Protein AF-A0A1Q3PC39-F1 (afdb_monomer_lite)

Secondary structure (DSSP, 8-state):
-HHHHHHHHHHHHHHTSTTTTS---------HHHHHHHHHHHHHHHHHTTT-TTSHHHHHHHHHHHHHHHHHHHHHHHTT-HHHHHHHHHHTT-

Foldseek 3Di:
DVVLVVVLVVLLVVCPDPPNPDDDDDDDDDDPVVLLVVLVVLVVCLVCLVPDSPDSSVNNDDVVSVVSVVVSVVSCVVSVNVVVSVVVVVVVVD

Sequence (94 aa):
MENKVEINLLFETLLSSPGMNEEIKLDMKLTRKATLALAAGLQAGLTGAKEAPSSLLFFAGEAVATDLGEFIEKLLFKAGLTEVNQKLQQLSKT

Structure (mmCIF, N/CA/C/O backbone):
data_AF-A0A1Q3PC39-F1
#
_entry.id   AF-A0A1Q3PC39-F1
#
loop_
_atom_site.group_PDB
_atom_site.id
_atom_site.type_symbol
_atom_site.label_atom_id
_atom_site.label_alt_id
_atom_site.label_comp_id
_atom_site.label_asym_id
_atom_site.label_entity_id
_atom_site.label_seq_id
_atom_site.pdbx_PDB_ins_code
_atom_site.Cartn_x
_atom_site.Cartn_y
_atom_site.Cartn_z
_atom_site.occupancy
_atom_site.B_iso_or_equiv
_atom_site.auth_seq_id
_atom_site.auth_comp_id
_atom_site.auth_asym_id
_atom_site.auth_atom_id
_atom_site.pdbx_PDB_model_num
ATOM 1 N N . MET A 1 1 ? 25.457 14.840 -12.839 1.00 52.09 1 MET A N 1
ATOM 2 C CA . MET A 1 1 ? 24.169 14.813 -13.570 1.00 52.09 1 MET A CA 1
ATOM 3 C C . MET A 1 1 ? 24.004 13.534 -14.389 1.00 52.09 1 MET A C 1
ATOM 5 O O . MET A 1 1 ? 22.880 13.058 -14.430 1.00 52.09 1 MET A O 1
ATOM 9 N N . GLU A 1 2 ? 25.075 12.934 -14.933 1.00 53.62 2 GLU A N 1
ATOM 10 C CA . GLU A 1 2 ? 25.030 11.663 -15.698 1.00 53.62 2 GLU A CA 1
ATOM 11 C C . GLU A 1 2 ? 24.330 10.504 -14.962 1.00 53.62 2 GLU A C 1
ATOM 13 O O . GLU A 1 2 ? 23.433 9.880 -15.514 1.00 53.62 2 GLU A O 1
ATOM 18 N N . ASN A 1 3 ? 24.602 10.314 -13.669 1.00 72.38 3 ASN A N 1
ATOM 19 C CA . ASN A 1 3 ? 24.088 9.159 -12.919 1.00 72.38 3 ASN A CA 1
ATOM 20 C C . ASN A 1 3 ? 22.545 9.139 -12.744 1.00 72.38 3 ASN A C 1
ATOM 22 O O . ASN A 1 3 ? 21.931 8.082 -12.672 1.00 72.38 3 ASN A O 1
ATOM 26 N N . LYS A 1 4 ? 21.868 10.300 -12.698 1.00 71.75 4 LYS A N 1
ATOM 27 C CA . LYS A 1 4 ? 20.406 10.337 -12.460 1.00 71.75 4 LYS A CA 1
ATOM 28 C C . LYS A 1 4 ? 19.608 9.906 -13.695 1.00 71.75 4 LYS A C 1
ATOM 30 O O . LYS A 1 4 ? 18.581 9.254 -13.559 1.00 71.75 4 LYS A O 1
ATOM 35 N N . VAL A 1 5 ? 20.082 10.274 -14.885 1.00 77.62 5 VAL A N 1
ATOM 36 C CA . VAL A 1 5 ? 19.440 9.893 -16.152 1.00 77.62 5 VAL A CA 1
ATOM 37 C C . VAL A 1 5 ? 19.618 8.396 -16.403 1.00 77.62 5 VAL A C 1
ATOM 39 O O . VAL A 1 5 ? 18.655 7.725 -16.756 1.00 77.62 5 VAL A O 1
ATOM 42 N N . GLU A 1 6 ? 20.813 7.864 -16.140 1.00 83.88 6 GLU A N 1
ATOM 43 C CA . GLU A 1 6 ? 21.104 6.430 -16.260 1.00 83.88 6 GLU A CA 1
ATOM 44 C C . GLU A 1 6 ? 20.248 5.581 -15.312 1.00 83.88 6 GLU A C 1
ATOM 46 O O . GLU A 1 6 ? 19.681 4.573 -15.731 1.00 83.88 6 GLU A O 1
ATOM 51 N N . ILE A 1 7 ? 20.087 6.015 -14.056 1.00 83.00 7 ILE A N 1
ATOM 52 C CA . ILE A 1 7 ? 19.225 5.331 -13.082 1.00 83.00 7 ILE A CA 1
ATOM 53 C C . ILE A 1 7 ? 17.766 5.332 -13.545 1.00 83.00 7 ILE A C 1
ATOM 55 O O . ILE A 1 7 ? 17.121 4.286 -13.512 1.00 83.00 7 ILE A O 1
ATOM 59 N N . ASN A 1 8 ? 17.245 6.472 -14.007 1.00 82.12 8 ASN A N 1
ATOM 60 C CA . ASN A 1 8 ? 15.869 6.547 -14.497 1.00 82.12 8 ASN A CA 1
ATOM 61 C C . ASN A 1 8 ? 15.640 5.591 -15.676 1.00 82.12 8 ASN A C 1
ATOM 63 O O . ASN A 1 8 ? 14.690 4.813 -15.653 1.00 82.12 8 ASN A O 1
ATOM 67 N N . LEU A 1 9 ? 16.542 5.602 -16.662 1.00 85.69 9 LEU A N 1
ATOM 68 C CA . LEU A 1 9 ? 16.457 4.738 -17.840 1.00 85.69 9 LEU A CA 1
ATOM 69 C C . LEU A 1 9 ? 16.520 3.249 -17.469 1.00 85.69 9 LEU A C 1
ATOM 71 O O . LEU A 1 9 ? 15.811 2.431 -18.057 1.00 85.69 9 LEU A O 1
ATOM 75 N N . LEU A 1 10 ? 17.342 2.890 -16.479 1.00 88.62 10 LEU A N 1
ATOM 76 C CA . LEU A 1 10 ? 17.417 1.525 -15.963 1.00 88.62 10 LEU A CA 1
ATOM 77 C C . LEU A 1 10 ? 16.081 1.083 -15.352 1.00 88.62 10 LEU A C 1
ATOM 79 O O . LEU A 1 10 ? 15.587 0.008 -15.693 1.00 88.62 10 LEU A O 1
ATOM 83 N N . PHE A 1 11 ? 15.490 1.900 -14.475 1.00 88.19 11 PHE A N 1
ATOM 84 C CA . PHE A 1 11 ? 14.193 1.592 -13.868 1.00 88.19 11 PHE A CA 1
ATOM 85 C C . PHE A 1 11 ? 13.085 1.498 -14.916 1.00 88.19 11 PHE A C 1
ATOM 87 O O . PHE A 1 11 ? 12.338 0.523 -14.903 1.00 88.19 11 PHE A O 1
ATOM 94 N N . GLU A 1 12 ? 13.013 2.442 -15.855 1.00 83.94 12 GLU A N 1
ATOM 95 C CA . GLU A 1 12 ? 12.048 2.383 -16.957 1.00 83.94 12 GLU A CA 1
ATOM 96 C C . GLU A 1 12 ? 12.205 1.089 -17.761 1.00 83.94 12 GLU A C 1
ATOM 98 O O . GLU A 1 12 ? 11.227 0.381 -17.988 1.00 83.94 12 GLU A O 1
ATOM 103 N N . THR A 1 13 ? 13.435 0.717 -18.124 1.00 89.56 13 THR A N 1
ATOM 104 C CA . THR A 1 13 ? 13.702 -0.500 -18.905 1.00 89.56 13 THR A CA 1
ATOM 105 C C . THR A 1 13 ? 13.284 -1.765 -18.153 1.00 89.56 13 THR A C 1
ATOM 107 O O . THR A 1 13 ? 12.645 -2.643 -18.733 1.00 89.56 13 THR A O 1
ATOM 110 N N . LEU A 1 14 ? 13.608 -1.865 -16.858 1.00 89.88 14 LEU A N 1
ATOM 111 C CA . LEU A 1 14 ? 13.244 -3.019 -16.031 1.00 89.88 14 LEU A CA 1
ATOM 112 C C . LEU A 1 14 ? 11.726 -3.141 -15.863 1.00 89.88 14 LEU A C 1
ATOM 114 O O . LEU A 1 14 ? 11.181 -4.236 -15.998 1.00 89.88 14 LEU A O 1
ATOM 118 N N . LEU A 1 15 ? 11.036 -2.027 -15.614 1.00 89.50 15 LEU A N 1
ATOM 119 C CA . LEU A 1 15 ? 9.581 -2.001 -15.439 1.00 89.50 15 LEU A CA 1
ATOM 120 C C . LEU A 1 15 ? 8.812 -2.176 -16.756 1.00 89.50 15 LEU A C 1
ATOM 122 O O . LEU A 1 15 ? 7.647 -2.559 -16.731 1.00 89.50 15 LEU A O 1
ATOM 126 N N . SER A 1 16 ? 9.472 -1.975 -17.898 1.00 87.00 16 SER A N 1
ATOM 127 C CA . SER A 1 16 ? 8.927 -2.247 -19.236 1.00 87.00 16 SER A CA 1
ATOM 128 C C . SER A 1 16 ? 9.090 -3.705 -19.678 1.00 87.00 16 SER A C 1
ATOM 130 O O . SER A 1 16 ? 8.700 -4.057 -20.794 1.00 87.00 16 SER A O 1
ATOM 132 N N . SER A 1 17 ? 9.717 -4.556 -18.859 1.00 91.12 17 SER A N 1
ATOM 133 C CA . SER A 1 17 ? 9.957 -5.948 -19.234 1.00 91.12 17 SER A CA 1
ATOM 134 C C . SER A 1 17 ? 8.643 -6.744 -19.351 1.00 91.12 17 SER A C 1
ATOM 136 O O . SER A 1 17 ? 7.681 -6.479 -18.620 1.00 91.12 17 SER A O 1
ATOM 138 N N . PRO A 1 18 ? 8.561 -7.720 -20.278 1.00 89.38 18 PRO A N 1
ATOM 139 C CA . PRO A 1 18 ? 7.389 -8.583 -20.391 1.00 89.38 18 PRO A CA 1
ATOM 140 C C . PRO A 1 18 ? 7.077 -9.268 -19.056 1.00 89.38 18 PRO A C 1
ATOM 142 O O . PRO A 1 18 ? 7.985 -9.742 -18.377 1.00 89.38 18 PRO A O 1
ATOM 145 N N . GLY A 1 19 ? 5.798 -9.325 -18.689 1.00 88.62 19 GLY A N 1
ATOM 146 C CA . GLY A 1 19 ? 5.339 -9.908 -17.425 1.00 88.62 19 GLY A CA 1
ATOM 147 C C . GLY A 1 19 ? 5.119 -8.903 -16.290 1.00 88.62 19 GLY A C 1
ATOM 148 O O . GLY A 1 19 ? 4.365 -9.190 -15.369 1.00 88.62 19 GLY A O 1
ATOM 149 N N . MET A 1 20 ? 5.681 -7.690 -16.364 1.00 90.12 20 MET A N 1
ATOM 150 C CA . MET A 1 20 ? 5.533 -6.689 -15.292 1.00 90.12 20 MET A CA 1
ATOM 151 C C . MET A 1 20 ? 4.107 -6.147 -15.118 1.00 90.12 20 MET A C 1
ATOM 153 O O . MET A 1 20 ? 3.774 -5.652 -14.045 1.00 90.12 20 MET A O 1
ATOM 157 N N . ASN A 1 21 ? 3.267 -6.272 -16.149 1.00 86.56 21 ASN A N 1
ATOM 158 C CA . ASN A 1 21 ? 1.852 -5.887 -16.125 1.00 86.56 21 ASN A CA 1
ATOM 159 C C . ASN A 1 21 ? 0.908 -7.088 -15.936 1.00 86.56 21 ASN A C 1
ATOM 161 O O . ASN A 1 21 ? -0.302 -6.948 -16.096 1.00 86.56 21 ASN A O 1
ATOM 165 N N . GLU A 1 22 ? 1.437 -8.284 -15.667 1.00 91.69 22 GLU A N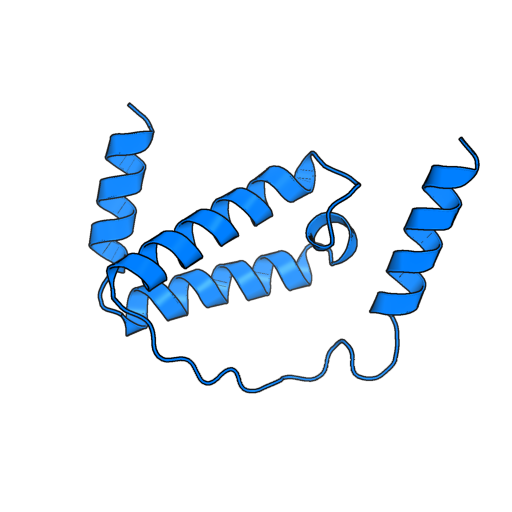 1
ATOM 166 C CA . GLU A 1 22 ? 0.603 -9.459 -15.415 1.00 91.69 22 GLU A CA 1
ATOM 167 C C . GLU A 1 22 ? 0.001 -9.406 -14.008 1.00 91.69 22 GLU A C 1
ATOM 169 O O . GLU A 1 22 ? 0.671 -9.094 -13.021 1.00 91.69 22 GLU A O 1
ATOM 174 N N . GLU A 1 23 ? -1.284 -9.743 -13.901 1.00 89.94 23 GLU A N 1
ATOM 175 C CA . GLU A 1 23 ? -1.953 -9.825 -12.608 1.00 89.94 23 GLU A CA 1
ATOM 176 C C . GLU A 1 23 ? -1.436 -11.022 -11.802 1.00 89.94 23 GLU A C 1
ATOM 178 O O . GLU A 1 23 ? -1.447 -12.167 -12.261 1.00 89.94 23 GLU A O 1
ATOM 183 N N . ILE A 1 24 ? -1.057 -10.772 -10.548 1.00 92.00 24 ILE A N 1
ATOM 184 C CA . ILE A 1 24 ? -0.685 -11.819 -9.595 1.00 92.00 24 ILE A CA 1
ATOM 185 C C . ILE A 1 24 ? -1.696 -11.909 -8.453 1.00 92.00 24 ILE A C 1
ATOM 187 O O . ILE A 1 24 ? -2.254 -10.915 -7.985 1.00 92.00 24 ILE A O 1
ATOM 191 N N . LYS A 1 25 ? -1.905 -13.124 -7.939 1.00 90.44 25 LYS A N 1
ATOM 192 C CA . LYS A 1 25 ? -2.734 -13.340 -6.751 1.00 90.44 25 LYS A CA 1
ATOM 193 C C . LYS A 1 25 ? -1.908 -13.137 -5.482 1.00 90.44 25 LYS A C 1
ATOM 195 O O . LYS A 1 25 ? -0.977 -13.893 -5.220 1.00 90.44 25 LYS A O 1
ATOM 200 N N . LEU A 1 26 ? -2.322 -12.189 -4.645 1.00 88.25 26 LEU A N 1
ATOM 201 C CA . LEU A 1 26 ? -1.786 -12.005 -3.294 1.00 88.25 26 LEU A CA 1
ATOM 202 C C . LEU A 1 26 ? -2.685 -12.716 -2.269 1.00 88.25 26 LEU A C 1
ATOM 204 O O . LEU A 1 26 ? -3.829 -12.312 -2.061 1.00 88.25 26 LEU A O 1
ATOM 208 N N . ASP A 1 27 ? -2.179 -13.774 -1.627 1.00 90.75 27 ASP A N 1
ATOM 209 C CA . ASP A 1 27 ? -2.844 -14.449 -0.501 1.00 90.75 27 ASP A CA 1
ATOM 210 C C . ASP A 1 27 ? -2.162 -14.061 0.818 1.00 90.75 27 ASP A C 1
ATOM 212 O O . ASP A 1 27 ? -0.958 -14.253 0.988 1.00 90.75 27 ASP A O 1
ATOM 216 N N . MET A 1 28 ? -2.913 -13.459 1.744 1.00 86.44 28 MET A N 1
ATOM 217 C CA . MET A 1 28 ? -2.359 -12.845 2.953 1.00 86.44 28 MET A CA 1
ATOM 218 C C . MET A 1 28 ? -3.252 -13.083 4.173 1.00 86.44 28 MET A C 1
ATOM 220 O O . MET A 1 28 ? -4.471 -12.926 4.115 1.00 86.44 28 MET A O 1
ATOM 224 N N . LYS A 1 29 ? -2.627 -13.368 5.323 1.00 93.00 29 LYS A N 1
ATOM 225 C CA . LYS A 1 29 ? -3.278 -13.408 6.642 1.00 93.00 29 LYS A CA 1
ATOM 226 C C . LYS A 1 29 ? -2.605 -12.402 7.567 1.00 93.00 29 LYS A C 1
ATOM 228 O O . LYS A 1 29 ? -1.465 -12.599 7.973 1.00 93.00 29 LYS A O 1
ATOM 233 N N . LEU A 1 30 ? -3.315 -11.329 7.904 1.00 93.56 30 LEU A N 1
ATOM 234 C CA . LEU A 1 30 ? -2.824 -10.256 8.768 1.00 93.56 30 LEU A CA 1
ATOM 235 C C . LEU A 1 30 ? -3.819 -9.969 9.893 1.00 93.56 30 LEU A C 1
ATOM 237 O O . LEU A 1 30 ? -5.021 -10.193 9.763 1.00 93.56 30 LEU A O 1
ATOM 241 N N . THR A 1 31 ? -3.313 -9.443 11.008 1.00 96.56 31 THR A N 1
ATOM 242 C CA . THR A 1 31 ? -4.169 -8.909 12.077 1.00 96.56 31 THR A CA 1
ATOM 243 C C . THR A 1 31 ? -4.759 -7.561 11.659 1.00 96.56 31 THR A C 1
ATOM 245 O O . THR A 1 31 ? -4.127 -6.824 10.906 1.00 96.56 31 THR A O 1
ATOM 248 N N . ARG A 1 32 ? -5.911 -7.166 12.226 1.00 96.06 32 ARG A N 1
ATOM 249 C CA . ARG A 1 32 ? -6.539 -5.849 11.964 1.00 96.06 32 ARG A CA 1
ATOM 250 C C . ARG A 1 32 ? -5.560 -4.678 12.144 1.00 96.06 32 ARG A C 1
ATOM 252 O O . ARG A 1 32 ? -5.575 -3.734 11.362 1.00 96.06 32 ARG A O 1
ATOM 259 N N . LYS A 1 33 ? -4.684 -4.758 13.154 1.00 96.44 33 LYS A N 1
ATOM 260 C CA . LYS A 1 33 ? -3.648 -3.749 13.426 1.00 96.44 33 LYS A CA 1
ATOM 261 C C . LYS A 1 33 ? -2.610 -3.688 12.303 1.00 96.44 33 LYS A C 1
ATOM 263 O O . LYS A 1 33 ? -2.291 -2.601 11.838 1.00 96.44 33 LYS A O 1
ATOM 268 N N . ALA A 1 34 ? -2.112 -4.843 11.861 1.00 96.25 34 ALA A N 1
ATOM 269 C CA . ALA A 1 34 ? -1.157 -4.916 10.759 1.00 96.25 34 ALA A CA 1
ATOM 270 C C . ALA A 1 34 ? -1.780 -4.437 9.438 1.00 96.25 34 ALA A C 1
ATOM 272 O O . ALA A 1 34 ? -1.135 -3.707 8.697 1.00 96.25 34 ALA A O 1
ATOM 273 N N . THR A 1 35 ? -3.048 -4.770 9.178 1.00 96.25 35 THR A N 1
ATOM 274 C CA . THR A 1 35 ? -3.789 -4.288 8.005 1.00 96.25 35 THR A CA 1
ATOM 275 C C . THR A 1 35 ? -3.920 -2.763 7.991 1.00 96.25 35 THR A C 1
ATOM 277 O O . THR A 1 35 ? -3.668 -2.147 6.960 1.00 96.25 35 THR A O 1
ATOM 280 N N . LEU A 1 36 ? -4.263 -2.143 9.129 1.00 95.50 36 LEU A N 1
ATOM 281 C CA . LEU A 1 36 ? -4.306 -0.679 9.252 1.00 95.50 36 LEU A CA 1
ATOM 282 C C . LEU A 1 36 ? -2.932 -0.044 9.019 1.00 95.50 36 LEU A C 1
ATOM 284 O O . LEU A 1 36 ? -2.825 0.922 8.270 1.00 95.50 36 LEU A O 1
ATOM 288 N N . ALA A 1 37 ? -1.883 -0.592 9.635 1.00 95.25 37 ALA A N 1
ATOM 289 C CA . ALA A 1 37 ? -0.526 -0.080 9.468 1.00 95.25 37 ALA A CA 1
ATOM 290 C C . ALA A 1 37 ? -0.037 -0.199 8.014 1.00 95.25 37 ALA A C 1
ATOM 292 O O . ALA A 1 37 ? 0.580 0.730 7.501 1.00 95.25 37 ALA A O 1
ATOM 293 N N . LEU A 1 38 ? -0.356 -1.307 7.335 1.00 95.50 38 LEU A N 1
ATOM 294 C CA . LEU A 1 38 ? -0.039 -1.514 5.922 1.00 95.50 38 LEU A CA 1
ATOM 295 C C . LEU A 1 38 ? -0.742 -0.483 5.033 1.00 95.50 38 LEU A C 1
ATOM 297 O O . LEU A 1 38 ? -0.095 0.137 4.195 1.00 95.50 38 LEU A O 1
ATOM 301 N N . ALA A 1 39 ? -2.044 -0.272 5.245 1.00 94.94 39 ALA A N 1
ATOM 302 C CA . ALA A 1 39 ? -2.812 0.736 4.520 1.00 94.94 39 ALA A CA 1
ATOM 303 C C . ALA A 1 39 ? -2.216 2.142 4.706 1.00 94.94 39 ALA A C 1
ATOM 305 O O . ALA A 1 39 ? -1.970 2.835 3.721 1.00 94.94 39 ALA A O 1
ATOM 306 N N . ALA A 1 40 ? -1.918 2.534 5.948 1.00 93.44 40 ALA A N 1
ATOM 307 C CA . ALA A 1 40 ? -1.328 3.836 6.254 1.00 93.44 40 ALA A CA 1
ATOM 308 C C . ALA A 1 40 ? 0.076 4.005 5.645 1.00 93.44 40 ALA A C 1
ATOM 310 O O . ALA A 1 40 ? 0.378 5.051 5.074 1.00 93.44 40 ALA A O 1
ATOM 311 N N . GLY A 1 41 ? 0.922 2.973 5.726 1.00 92.38 41 GLY A N 1
ATOM 312 C CA . GLY A 1 41 ? 2.266 2.985 5.147 1.00 92.38 41 GLY A CA 1
ATOM 313 C C . GLY A 1 41 ? 2.251 3.101 3.623 1.00 92.38 41 GLY A C 1
ATOM 314 O O . GLY A 1 41 ? 2.998 3.902 3.066 1.00 92.38 41 GLY A O 1
ATOM 315 N N . LEU A 1 42 ? 1.363 2.364 2.950 1.00 92.25 42 LEU A N 1
ATOM 316 C CA . LEU A 1 42 ? 1.184 2.470 1.501 1.00 92.25 42 LEU A CA 1
ATOM 317 C C . LEU A 1 42 ? 0.656 3.853 1.100 1.00 92.25 42 LEU A C 1
ATOM 319 O O . LEU A 1 42 ? 1.206 4.457 0.188 1.00 92.25 42 LEU A O 1
ATOM 323 N N . GLN A 1 43 ? -0.339 4.399 1.806 1.00 91.62 43 GLN A N 1
ATOM 324 C CA . GLN A 1 43 ? -0.851 5.753 1.543 1.00 91.62 43 GLN A CA 1
ATOM 325 C C . GLN A 1 43 ? 0.243 6.822 1.686 1.00 91.62 43 GLN A C 1
ATOM 327 O O . GLN A 1 43 ? 0.375 7.698 0.827 1.00 91.62 43 GLN A O 1
ATOM 332 N N . ALA A 1 44 ? 1.050 6.741 2.748 1.00 89.31 44 ALA A N 1
ATOM 333 C CA . ALA A 1 44 ? 2.177 7.645 2.961 1.00 89.31 44 ALA A CA 1
ATOM 334 C C . ALA A 1 44 ? 3.243 7.493 1.865 1.00 89.31 44 ALA A C 1
ATOM 336 O O . ALA A 1 44 ? 3.715 8.495 1.331 1.00 89.31 44 ALA A O 1
ATOM 337 N N . GLY A 1 45 ? 3.571 6.255 1.483 1.00 89.12 45 GLY A N 1
ATOM 338 C CA . GLY A 1 45 ? 4.498 5.957 0.392 1.00 89.12 45 GLY A CA 1
ATOM 339 C C . GLY A 1 45 ? 4.031 6.521 -0.949 1.00 89.12 45 GLY A C 1
ATOM 340 O O . GLY A 1 45 ? 4.808 7.185 -1.625 1.00 89.12 45 GLY A O 1
ATOM 341 N N . LEU A 1 46 ? 2.757 6.333 -1.303 1.00 89.19 46 LEU A N 1
ATOM 342 C CA . LEU A 1 46 ? 2.159 6.886 -2.525 1.00 89.19 46 LEU A CA 1
ATOM 343 C C . LEU A 1 46 ? 2.177 8.419 -2.539 1.00 89.19 46 LEU A C 1
ATOM 345 O O . LEU A 1 46 ? 2.429 9.029 -3.575 1.00 89.19 46 LEU A O 1
ATOM 349 N N . THR A 1 47 ? 1.939 9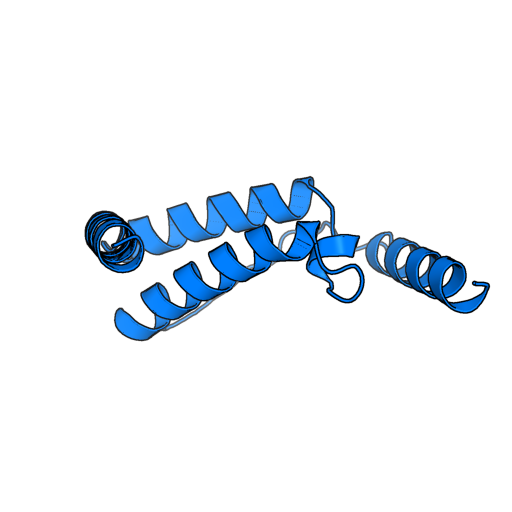.048 -1.387 1.00 86.56 47 THR A N 1
ATOM 350 C CA . THR A 1 47 ? 1.983 10.511 -1.263 1.00 86.56 47 THR A CA 1
ATOM 351 C C . THR A 1 47 ? 3.416 11.030 -1.412 1.00 86.56 47 THR A C 1
ATOM 353 O O . THR A 1 47 ? 3.659 11.949 -2.191 1.00 86.56 47 THR A O 1
ATOM 356 N N . GLY A 1 48 ? 4.376 10.408 -0.719 1.00 83.19 48 GLY A N 1
ATOM 357 C CA . GLY A 1 48 ? 5.788 10.802 -0.739 1.00 83.19 48 GLY A CA 1
ATOM 358 C C . GLY A 1 48 ? 6.532 10.436 -2.027 1.00 83.19 48 GLY A C 1
ATOM 359 O O . GLY A 1 48 ? 7.538 11.065 -2.352 1.00 83.19 48 GLY A O 1
ATOM 360 N N . ALA A 1 49 ? 6.031 9.471 -2.804 1.00 79.75 49 ALA A N 1
ATOM 361 C CA . ALA A 1 49 ? 6.610 9.084 -4.089 1.00 79.75 49 ALA A CA 1
ATOM 362 C C . ALA A 1 49 ? 6.701 10.260 -5.070 1.00 79.75 49 ALA A C 1
ATOM 364 O O . ALA A 1 49 ? 7.623 10.298 -5.873 1.00 79.75 49 ALA A O 1
ATOM 365 N N . LYS A 1 50 ? 5.810 11.255 -4.965 1.00 68.94 50 LYS A N 1
ATOM 366 C CA . LYS A 1 50 ? 5.840 12.471 -5.797 1.00 68.94 50 LYS A CA 1
ATOM 367 C C . LYS A 1 50 ? 7.060 13.360 -5.538 1.00 68.94 50 LYS A C 1
ATOM 369 O O . LYS A 1 50 ? 7.433 14.149 -6.400 1.00 68.94 50 LYS A O 1
ATOM 374 N N . GLU A 1 51 ? 7.680 13.234 -4.368 1.00 67.75 51 GLU A N 1
ATOM 375 C CA . GLU A 1 51 ? 8.746 14.123 -3.895 1.00 67.75 51 GLU A CA 1
ATOM 376 C C . GLU A 1 51 ? 10.124 13.436 -3.872 1.00 67.75 51 GLU A C 1
ATOM 378 O O . GLU A 1 51 ? 11.154 14.113 -3.863 1.00 67.75 51 GLU A O 1
ATOM 383 N N . ALA A 1 52 ? 10.165 12.097 -3.908 1.00 67.12 52 ALA A N 1
ATOM 384 C CA . ALA A 1 52 ? 11.381 11.302 -3.741 1.00 67.12 52 ALA A CA 1
ATOM 385 C C . ALA A 1 52 ? 11.711 10.436 -4.981 1.00 67.12 52 ALA A C 1
ATOM 387 O O . ALA A 1 52 ? 11.245 9.294 -5.082 1.00 67.12 52 ALA A O 1
ATOM 388 N N . PRO A 1 53 ? 12.598 10.910 -5.883 1.00 62.81 53 PRO A N 1
ATOM 389 C CA . PRO A 1 53 ? 12.983 10.198 -7.107 1.00 62.81 53 PRO A CA 1
ATOM 390 C C . PRO A 1 53 ? 13.813 8.918 -6.897 1.00 62.81 53 PRO A C 1
ATOM 392 O O . PRO A 1 53 ? 14.289 8.336 -7.862 1.00 62.81 53 PRO A O 1
ATOM 395 N N . SER A 1 54 ? 14.030 8.480 -5.655 1.00 64.00 54 SER A N 1
ATOM 396 C CA . SER A 1 54 ? 14.767 7.253 -5.316 1.00 64.00 54 SER A CA 1
ATOM 397 C C . SER A 1 54 ? 13.867 6.072 -4.936 1.00 64.00 54 SER A C 1
ATOM 399 O O . SER A 1 54 ? 14.378 5.014 -4.573 1.00 64.00 54 SER A O 1
ATOM 401 N N . SER A 1 55 ? 12.540 6.227 -4.990 1.00 75.62 55 SER A N 1
ATOM 402 C CA . SER A 1 55 ? 11.598 5.154 -4.651 1.00 75.62 55 SER A CA 1
ATOM 403 C C . SER A 1 55 ? 11.090 4.429 -5.898 1.00 75.62 55 SER A C 1
ATOM 405 O O . SER A 1 55 ? 10.837 5.052 -6.923 1.00 75.62 55 SER A O 1
ATOM 407 N N . LEU A 1 56 ? 10.865 3.114 -5.806 1.00 84.25 56 LEU A N 1
ATOM 408 C CA . LEU A 1 56 ? 10.227 2.342 -6.883 1.00 84.25 56 LEU A CA 1
ATOM 409 C C . LEU A 1 56 ? 8.867 2.936 -7.287 1.00 84.25 56 LEU A C 1
ATOM 411 O O . LEU A 1 56 ? 8.526 2.945 -8.462 1.00 84.25 56 LEU A O 1
ATOM 415 N N . LEU A 1 57 ? 8.118 3.476 -6.320 1.00 84.50 57 LEU A N 1
ATOM 416 C CA . LEU A 1 57 ? 6.825 4.121 -6.557 1.00 84.50 57 LEU A CA 1
ATOM 417 C C . LEU A 1 57 ? 6.931 5.361 -7.457 1.00 84.50 57 LEU A C 1
ATOM 419 O O . LEU A 1 57 ? 6.000 5.632 -8.205 1.00 84.50 57 LEU A O 1
ATOM 423 N N . PHE A 1 58 ? 8.052 6.089 -7.416 1.00 84.19 58 PHE A N 1
ATOM 424 C CA . PHE A 1 58 ? 8.301 7.203 -8.335 1.00 84.19 58 PHE A CA 1
ATOM 425 C C . PHE A 1 58 ? 8.429 6.712 -9.784 1.00 84.19 58 PHE A C 1
ATOM 427 O O . PHE A 1 58 ? 7.885 7.330 -10.694 1.00 84.19 58 PHE A O 1
ATOM 434 N N . PHE A 1 59 ? 9.105 5.578 -9.992 1.00 85.19 59 PHE A N 1
ATOM 435 C CA . PHE A 1 59 ? 9.323 4.991 -11.319 1.00 85.19 59 PHE A CA 1
ATOM 436 C C . PHE A 1 59 ? 8.133 4.187 -11.848 1.00 85.19 59 PHE A C 1
ATOM 438 O O . PHE A 1 59 ? 7.966 4.071 -13.056 1.00 85.19 59 PHE A O 1
ATOM 445 N N . ALA A 1 60 ? 7.303 3.638 -10.961 1.00 84.19 60 ALA A N 1
ATOM 446 C CA . ALA A 1 60 ? 6.146 2.820 -11.323 1.00 84.19 60 ALA A CA 1
ATOM 447 C C . ALA A 1 60 ? 5.016 3.619 -12.002 1.00 84.19 60 ALA A C 1
ATOM 449 O O . ALA A 1 60 ? 4.150 3.040 -12.656 1.00 84.19 60 ALA A O 1
ATOM 450 N N . GLY A 1 61 ? 5.030 4.947 -11.868 1.00 84.25 61 GLY A N 1
ATOM 451 C CA . GLY A 1 61 ? 4.076 5.833 -12.524 1.00 84.25 61 GLY A CA 1
ATOM 452 C C . GLY A 1 61 ? 2.685 5.860 -11.882 1.00 84.25 61 GLY A C 1
ATOM 453 O O . GLY A 1 61 ? 2.399 5.227 -10.865 1.00 84.25 61 GLY A O 1
ATOM 454 N N . GLU A 1 62 ? 1.802 6.653 -12.487 1.00 85.31 62 GLU A N 1
ATOM 455 C CA . GLU A 1 62 ? 0.485 6.984 -11.928 1.00 85.31 62 GLU A CA 1
ATOM 456 C C . GLU A 1 62 ? -0.522 5.826 -11.993 1.00 85.31 62 GLU A C 1
ATOM 458 O O . GLU A 1 62 ? -1.368 5.700 -11.106 1.00 85.31 62 GLU A O 1
ATOM 463 N N . ALA A 1 63 ? -0.406 4.947 -12.993 1.00 87.31 63 ALA A N 1
ATOM 464 C CA . ALA A 1 63 ? -1.257 3.763 -13.114 1.00 87.31 63 ALA A CA 1
ATOM 465 C C . ALA A 1 63 ? -1.089 2.840 -11.897 1.00 87.31 63 ALA A C 1
ATOM 467 O O . ALA A 1 63 ? -2.056 2.561 -11.193 1.00 87.31 63 ALA A O 1
ATOM 468 N N . VAL A 1 64 ? 0.157 2.493 -11.557 1.00 89.38 64 VAL A N 1
ATOM 469 C CA . VAL A 1 64 ? 0.458 1.664 -10.380 1.00 89.38 64 VAL A CA 1
ATOM 470 C C . VAL A 1 64 ? 0.038 2.364 -9.087 1.00 89.38 64 VAL A C 1
ATOM 472 O O . VAL A 1 64 ? -0.472 1.722 -8.170 1.00 89.38 64 VAL A O 1
ATOM 475 N N . ALA A 1 65 ? 0.208 3.686 -8.993 1.00 90.00 65 ALA A N 1
ATOM 476 C CA . ALA A 1 65 ? -0.255 4.442 -7.830 1.00 90.00 65 ALA A CA 1
ATOM 477 C C . ALA A 1 65 ? -1.783 4.372 -7.655 1.00 90.00 65 ALA A C 1
ATOM 479 O O . ALA A 1 65 ? -2.267 4.251 -6.527 1.00 90.00 65 ALA A O 1
ATOM 480 N N . THR A 1 66 ? -2.526 4.412 -8.762 1.00 91.69 66 THR A N 1
ATOM 481 C CA . THR A 1 66 ? -3.987 4.268 -8.787 1.00 91.69 66 THR A CA 1
ATOM 482 C C . THR A 1 66 ? -4.399 2.862 -8.354 1.00 91.69 66 THR A C 1
ATOM 484 O O . THR A 1 66 ? -5.197 2.725 -7.426 1.00 91.69 66 THR A O 1
ATOM 487 N N . ASP A 1 67 ? -3.778 1.825 -8.922 1.00 92.50 67 ASP A N 1
ATOM 488 C CA . ASP A 1 67 ? -4.056 0.423 -8.585 1.00 92.50 67 ASP A CA 1
ATOM 489 C C . ASP A 1 67 ? -3.792 0.126 -7.102 1.00 92.50 67 ASP A C 1
ATOM 491 O O . ASP A 1 67 ? -4.594 -0.519 -6.418 1.00 92.50 67 ASP A O 1
ATOM 495 N N . LEU A 1 68 ? -2.682 0.642 -6.563 1.00 93.56 68 LEU A N 1
ATOM 496 C CA . LEU A 1 68 ? -2.352 0.524 -5.144 1.00 93.56 68 LEU A CA 1
ATOM 497 C C . LEU A 1 68 ? -3.331 1.311 -4.261 1.00 93.56 68 LEU A C 1
ATOM 499 O O . LEU A 1 68 ? -3.678 0.842 -3.175 1.00 93.56 68 LEU A O 1
ATOM 503 N N . GLY A 1 69 ? -3.811 2.470 -4.718 1.00 94.38 69 GLY A N 1
ATOM 504 C CA . GLY A 1 69 ? -4.869 3.230 -4.053 1.00 94.38 69 GLY A CA 1
ATOM 505 C C . GLY A 1 69 ? -6.162 2.421 -3.924 1.00 94.38 69 GLY A C 1
ATOM 506 O O . GLY A 1 69 ? -6.672 2.240 -2.814 1.00 94.38 69 GLY A O 1
ATOM 507 N N . GLU A 1 70 ? -6.638 1.840 -5.026 1.00 95.38 70 GLU A N 1
ATOM 508 C CA . GLU A 1 70 ? -7.809 0.959 -5.015 1.00 95.38 70 GLU A CA 1
ATOM 509 C C . GLU A 1 70 ? -7.600 -0.283 -4.143 1.00 95.38 70 GLU A C 1
ATOM 511 O O . GLU A 1 70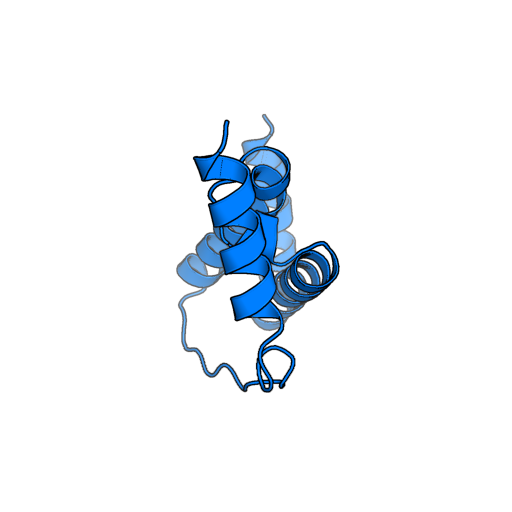 ? -8.519 -0.742 -3.455 1.00 95.38 70 GLU A O 1
ATOM 516 N N . PHE A 1 71 ? -6.394 -0.857 -4.161 1.00 95.00 71 PHE A N 1
ATOM 517 C CA . PHE A 1 71 ? -6.052 -1.997 -3.319 1.00 95.00 71 PHE A CA 1
ATOM 518 C C . PHE A 1 71 ? -6.196 -1.656 -1.833 1.00 95.00 71 PHE A C 1
ATOM 520 O O . PHE A 1 71 ? -6.764 -2.450 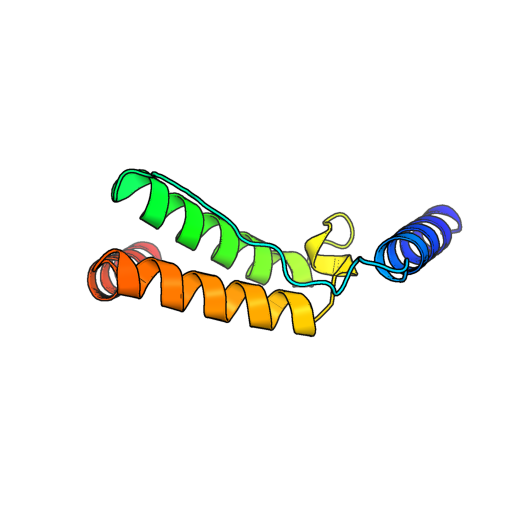-1.082 1.00 95.00 71 PHE A O 1
ATOM 527 N N . ILE A 1 72 ? -5.743 -0.474 -1.404 1.00 95.69 72 ILE A N 1
ATOM 528 C CA . ILE A 1 72 ? -5.875 -0.016 -0.015 1.00 95.69 72 ILE A CA 1
ATOM 529 C C . ILE A 1 72 ? -7.350 0.106 0.383 1.00 95.69 72 ILE A C 1
ATOM 531 O O . ILE A 1 72 ? -7.735 -0.362 1.459 1.00 95.69 72 ILE A O 1
ATOM 535 N N . GLU A 1 73 ? -8.193 0.676 -0.479 1.00 96.31 73 GLU A N 1
ATOM 536 C CA . GLU A 1 73 ? -9.635 0.779 -0.226 1.00 96.31 73 GLU A CA 1
ATOM 537 C C . GLU A 1 73 ? -10.289 -0.602 -0.100 1.00 96.31 73 GLU A C 1
ATOM 539 O O . GLU A 1 73 ? -10.987 -0.878 0.882 1.00 96.31 73 GLU A O 1
ATOM 544 N N . LYS A 1 74 ? -9.999 -1.511 -1.041 1.00 94.88 74 LYS A N 1
ATOM 545 C CA . LYS A 1 74 ? -10.487 -2.900 -1.027 1.00 94.88 74 LYS A CA 1
ATOM 546 C C . LYS A 1 74 ? -10.013 -3.646 0.225 1.00 94.88 74 LYS A C 1
ATOM 548 O O . LYS A 1 74 ? -10.792 -4.390 0.826 1.00 94.88 74 LYS A O 1
ATOM 553 N N . LEU A 1 75 ? -8.760 -3.449 0.638 1.00 94.94 75 LEU A N 1
ATOM 554 C CA . LEU A 1 75 ? -8.162 -4.056 1.828 1.00 94.94 75 LEU A CA 1
ATOM 555 C C . LEU A 1 75 ? -8.877 -3.598 3.107 1.00 94.94 75 LEU A C 1
ATOM 557 O O . LEU A 1 75 ? -9.276 -4.431 3.925 1.00 94.94 75 LEU A O 1
ATOM 561 N N . LEU A 1 76 ? -9.073 -2.287 3.271 1.00 96.44 76 LEU A N 1
ATOM 562 C CA . LEU A 1 76 ? -9.756 -1.708 4.431 1.00 96.44 76 LEU A CA 1
ATOM 563 C C . LEU A 1 76 ? -11.232 -2.111 4.486 1.00 96.44 76 LEU A C 1
ATOM 565 O O . LEU A 1 76 ? -11.729 -2.448 5.565 1.00 96.44 76 LEU A O 1
ATOM 569 N N . PHE A 1 77 ? -11.910 -2.134 3.335 1.00 96.25 77 PHE A N 1
ATOM 570 C CA . PHE A 1 77 ? -13.300 -2.566 3.228 1.00 96.25 77 PHE A CA 1
ATOM 571 C C . PHE A 1 77 ? -13.463 -4.034 3.635 1.00 96.25 77 PHE A C 1
ATOM 573 O O . PHE A 1 77 ? -14.251 -4.338 4.530 1.00 96.25 77 PHE A O 1
ATOM 580 N N . LYS A 1 78 ? -12.657 -4.944 3.066 1.00 93.50 78 LYS A N 1
ATOM 581 C CA . LYS A 1 78 ? -12.696 -6.381 3.399 1.00 93.50 78 LYS A CA 1
ATOM 582 C C . LYS A 1 78 ? -12.379 -6.662 4.866 1.00 93.50 78 LYS A C 1
ATOM 584 O O . LYS A 1 78 ? -12.921 -7.600 5.443 1.00 93.50 78 LYS A O 1
ATOM 589 N N . ALA A 1 79 ? -11.516 -5.857 5.478 1.00 94.00 79 ALA A N 1
ATOM 590 C CA . ALA A 1 79 ? -11.186 -5.986 6.891 1.00 94.00 79 ALA A CA 1
ATOM 591 C C . ALA A 1 79 ? -12.215 -5.319 7.829 1.00 94.00 79 ALA A C 1
ATOM 593 O O . ALA A 1 79 ? -12.109 -5.469 9.050 1.00 94.00 79 ALA A O 1
ATOM 594 N N . GLY A 1 80 ? -13.198 -4.577 7.304 1.00 95.50 80 GLY A N 1
ATOM 595 C CA . GLY A 1 80 ? -14.144 -3.797 8.107 1.00 95.50 80 GLY A CA 1
ATOM 596 C C . GLY A 1 80 ? -13.440 -2.718 8.936 1.00 95.50 80 GLY A C 1
ATOM 597 O O . GLY A 1 80 ? -13.695 -2.592 10.136 1.00 95.50 80 GLY A O 1
ATOM 598 N N . LEU A 1 81 ? -12.471 -2.026 8.329 1.00 96.94 81 LEU A N 1
ATOM 599 C CA . LEU A 1 81 ? -11.588 -1.049 8.979 1.00 96.94 81 LEU A CA 1
ATOM 600 C C . LEU A 1 81 ? -11.667 0.353 8.364 1.00 96.94 81 LEU A C 1
ATOM 602 O O . LEU A 1 81 ? -11.005 1.257 8.867 1.00 96.94 81 LEU A O 1
ATOM 606 N N . THR A 1 82 ? -12.487 0.559 7.330 1.00 96.44 82 THR A N 1
ATOM 607 C CA . THR A 1 82 ? -12.626 1.844 6.625 1.00 96.44 82 THR A CA 1
ATOM 608 C C . THR A 1 82 ? -12.932 3.009 7.568 1.00 96.44 82 THR A C 1
ATOM 610 O O . THR A 1 82 ? -12.197 3.994 7.582 1.00 96.44 82 THR A O 1
ATOM 613 N N . GLU A 1 83 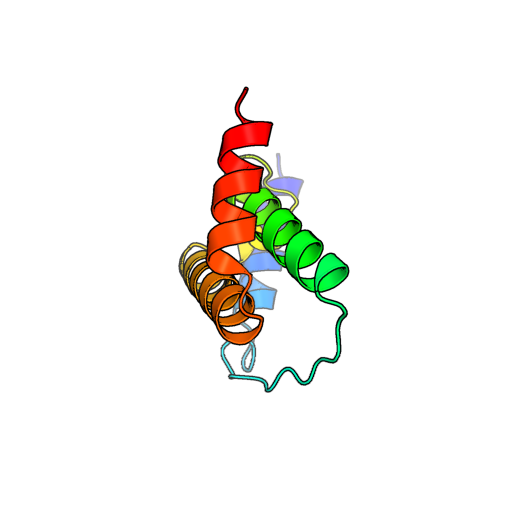? -13.959 2.883 8.412 1.00 96.25 83 GLU A N 1
ATOM 614 C CA . GLU A 1 83 ? -14.358 3.947 9.345 1.00 96.25 83 GLU A CA 1
ATOM 615 C C . GLU A 1 83 ? -13.275 4.223 10.403 1.00 96.25 83 GLU A C 1
ATOM 617 O O . GLU A 1 83 ? -12.985 5.374 10.729 1.00 96.25 83 GLU A O 1
ATOM 622 N N . VAL A 1 84 ? -12.633 3.169 10.920 1.00 95.81 84 VAL A N 1
ATOM 623 C CA . VAL A 1 84 ? -11.536 3.300 11.892 1.00 95.81 84 VAL A CA 1
ATOM 624 C C . VAL A 1 84 ? -10.367 4.054 11.267 1.00 95.81 84 VAL A C 1
ATOM 626 O O . VAL A 1 84 ? -9.842 4.977 11.882 1.00 95.81 84 VAL A O 1
ATOM 629 N N . ASN A 1 85 ? -9.991 3.702 10.036 1.00 95.19 85 ASN A N 1
ATOM 630 C CA . ASN A 1 85 ? -8.936 4.391 9.304 1.00 95.19 85 ASN A CA 1
ATOM 631 C C . ASN A 1 85 ? -9.263 5.881 9.110 1.00 95.19 85 ASN A C 1
ATOM 633 O O . ASN A 1 85 ? -8.417 6.727 9.381 1.00 95.19 85 ASN A O 1
ATOM 637 N N . GLN A 1 86 ? -10.495 6.211 8.710 1.00 94.06 86 GLN A N 1
ATOM 638 C CA . GLN A 1 86 ? -10.939 7.601 8.547 1.00 94.06 86 GLN A CA 1
ATOM 639 C C . GLN A 1 86 ? -10.839 8.399 9.854 1.00 94.06 86 GLN A C 1
ATOM 641 O O . GLN A 1 86 ? -10.280 9.496 9.861 1.00 94.06 86 GLN A O 1
ATOM 646 N N . LYS A 1 87 ? -11.318 7.841 10.974 1.00 95.00 87 LYS A N 1
ATOM 647 C CA . LYS A 1 87 ? -11.219 8.488 12.294 1.00 95.00 87 LYS A CA 1
ATOM 648 C C . LYS A 1 87 ? -9.767 8.697 12.719 1.00 95.00 87 LYS A C 1
ATOM 650 O O . LYS A 1 87 ? -9.419 9.770 13.198 1.00 95.00 87 LYS A O 1
ATOM 655 N N . LEU A 1 88 ? -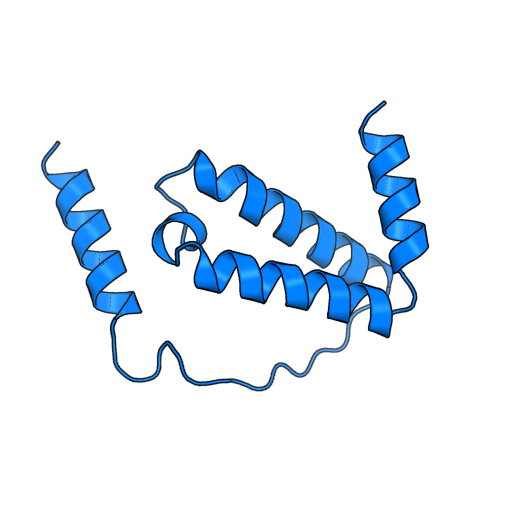8.905 7.699 12.515 1.00 92.00 88 LEU A N 1
ATOM 656 C CA . LEU A 1 88 ? -7.478 7.815 12.826 1.00 92.00 88 LEU A CA 1
ATOM 657 C C . LEU A 1 88 ? -6.802 8.917 12.003 1.00 92.00 88 LEU A C 1
ATOM 659 O O . LEU A 1 88 ? -6.051 9.704 12.567 1.00 92.00 88 LEU A O 1
ATOM 663 N N . GLN A 1 89 ? -7.107 9.019 10.707 1.00 89.75 89 GLN A N 1
ATOM 664 C CA . GLN A 1 89 ? -6.575 10.082 9.849 1.00 89.75 89 GLN A CA 1
ATOM 665 C C . GLN A 1 89 ? -7.040 11.484 10.268 1.00 89.75 89 GLN A C 1
ATOM 667 O O . GLN A 1 89 ? -6.303 12.450 10.093 1.00 89.75 89 GLN A O 1
ATOM 672 N N . GLN A 1 90 ? -8.259 11.618 10.798 1.00 91.56 90 GLN A N 1
ATOM 673 C CA . GLN A 1 90 ? -8.746 12.887 11.348 1.00 91.56 90 GLN A CA 1
ATOM 674 C C . GLN A 1 90 ? -7.978 13.265 12.619 1.00 91.56 90 GLN A C 1
ATOM 676 O O . GLN A 1 90 ? -7.550 14.408 12.760 1.00 91.56 90 GLN A O 1
ATOM 681 N N . LEU A 1 91 ? -7.745 12.294 13.506 1.00 91.88 91 LEU A N 1
ATOM 682 C CA . LEU A 1 91 ? -6.992 12.500 14.744 1.00 91.88 91 LEU A CA 1
ATOM 683 C C . LEU A 1 91 ? -5.516 12.822 14.489 1.00 91.88 91 LEU A C 1
ATOM 685 O O . LEU A 1 91 ? -4.949 13.639 15.199 1.00 91.88 91 LEU A O 1
ATOM 689 N N . SER A 1 92 ? -4.893 12.217 13.475 1.00 82.25 92 SER A N 1
ATOM 690 C CA . SER A 1 92 ? -3.478 12.446 13.152 1.00 82.25 92 SER A CA 1
ATOM 691 C C . SER A 1 92 ? -3.203 13.750 12.396 1.00 82.25 92 SER A C 1
ATOM 693 O O . SER A 1 92 ? -2.044 14.074 12.161 1.00 82.25 92 SER A O 1
ATOM 695 N N . LYS A 1 93 ? -4.246 14.446 11.927 1.00 69.19 93 LYS A N 1
ATOM 696 C CA . LYS A 1 93 ? -4.149 15.760 11.262 1.00 69.19 93 LYS A CA 1
ATOM 697 C C . LYS A 1 93 ? -4.302 16.935 12.237 1.00 69.19 93 LYS A C 1
ATOM 699 O O . LYS A 1 93 ? -4.222 18.079 11.795 1.00 69.19 93 LYS A O 1
ATOM 704 N N . THR A 1 94 ? -4.573 16.644 13.509 1.00 45.94 94 THR A N 1
ATOM 705 C CA . THR A 1 94 ? -4.591 17.619 14.611 1.00 45.94 94 THR A CA 1
ATOM 706 C C . THR A 1 94 ? -3.192 17.723 15.200 1.00 45.94 94 THR A C 1
ATOM 708 O O . THR A 1 94 ? -2.785 18.857 15.527 1.00 45.94 94 THR A O 1
#

pLDDT: mean 87.31, std 10.31, range [45.94, 96.94]

Radius of gyration: 15.99 Å; chains: 1; bounding box: 39×32×35 Å